Protein AF-A0A2N4XFV4-F1 (afdb_monomer)

Structure (mmCIF, N/CA/C/O backbone):
data_AF-A0A2N4XFV4-F1
#
_entry.id   AF-A0A2N4XFV4-F1
#
loop_
_atom_site.group_PDB
_atom_site.id
_atom_site.type_symbol
_atom_site.label_atom_id
_atom_site.label_alt_id
_atom_site.label_comp_id
_atom_site.label_asym_id
_atom_site.label_entity_id
_atom_site.label_seq_id
_atom_site.pdbx_PDB_ins_code
_atom_site.Cartn_x
_atom_site.Cartn_y
_atom_site.Cartn_z
_atom_site.occupancy
_atom_site.B_iso_or_equiv
_atom_site.auth_seq_id
_atom_site.auth_comp_id
_atom_site.auth_asym_id
_atom_site.auth_atom_id
_atom_site.pdbx_PDB_model_num
ATOM 1 N N . MET A 1 1 ? -20.425 0.530 43.857 1.00 71.88 1 MET A N 1
ATOM 2 C CA . MET A 1 1 ? -21.082 0.998 42.619 1.00 71.88 1 MET A CA 1
ATOM 3 C C . MET A 1 1 ? -20.160 1.951 41.888 1.00 71.88 1 MET A C 1
ATOM 5 O O . MET A 1 1 ? -19.670 2.897 42.495 1.00 71.88 1 MET A O 1
ATOM 9 N N . LEU A 1 2 ? -19.882 1.634 40.625 1.00 83.56 2 LEU A N 1
ATOM 10 C CA . LEU A 1 2 ? -19.127 2.478 39.698 1.00 83.56 2 LEU A CA 1
ATOM 11 C C . LEU A 1 2 ? -19.967 3.694 39.295 1.00 83.56 2 LEU A C 1
ATOM 13 O O . LEU A 1 2 ? -21.194 3.607 39.285 1.00 83.56 2 LEU A O 1
ATOM 17 N N . LYS A 1 3 ? -19.303 4.807 38.979 1.00 88.88 3 LYS A N 1
ATOM 18 C CA . LYS A 1 3 ? -19.957 5.984 38.393 1.00 88.88 3 LYS A CA 1
ATOM 19 C C . LYS A 1 3 ? -20.238 5.755 36.908 1.00 88.88 3 LYS A C 1
ATOM 21 O O . LYS A 1 3 ? -19.538 4.971 36.272 1.00 88.88 3 LYS A O 1
ATOM 26 N N . ASP A 1 4 ? -21.193 6.494 36.356 1.00 86.62 4 ASP A N 1
ATOM 27 C CA . ASP A 1 4 ? -21.585 6.381 34.945 1.00 86.62 4 ASP A CA 1
ATOM 28 C C . ASP A 1 4 ? -20.419 6.666 33.991 1.00 86.62 4 ASP A C 1
ATOM 30 O O . ASP A 1 4 ? -20.192 5.909 33.055 1.00 86.62 4 ASP A O 1
ATOM 34 N N . GLU A 1 5 ? -19.602 7.677 34.293 1.00 88.12 5 GLU A N 1
ATOM 35 C CA . GLU A 1 5 ? -18.364 7.998 33.560 1.00 88.12 5 GLU A CA 1
ATOM 36 C C . GLU A 1 5 ? -17.442 6.774 33.443 1.00 88.12 5 GLU A C 1
ATOM 38 O O . GLU A 1 5 ? -16.979 6.429 32.364 1.00 88.12 5 GLU A O 1
ATOM 43 N N . GLN A 1 6 ? -17.266 6.041 34.545 1.00 90.00 6 GLN A N 1
ATOM 44 C CA . GLN A 1 6 ? -16.414 4.852 34.584 1.00 90.00 6 GLN A CA 1
ATOM 45 C C . GLN A 1 6 ? -17.032 3.679 33.818 1.00 90.00 6 GLN A C 1
ATOM 47 O O . GLN A 1 6 ? -16.309 2.797 33.370 1.00 90.00 6 GLN A O 1
ATOM 52 N N . ILE A 1 7 ? -18.363 3.635 33.693 1.00 89.69 7 ILE A N 1
ATOM 53 C CA . ILE A 1 7 ? -19.061 2.648 32.864 1.00 89.69 7 ILE A CA 1
ATOM 54 C C . ILE A 1 7 ? -18.825 2.956 31.384 1.00 89.69 7 ILE A C 1
ATOM 56 O O . ILE A 1 7 ? -18.537 2.029 30.630 1.00 89.69 7 ILE A O 1
ATOM 60 N N . PHE A 1 8 ? -18.875 4.228 30.981 1.00 91.00 8 PHE A N 1
ATOM 61 C CA . PHE A 1 8 ? -18.535 4.632 29.616 1.00 91.00 8 PHE A CA 1
ATOM 62 C C . PHE A 1 8 ? -17.061 4.389 29.295 1.00 91.00 8 PHE A C 1
ATOM 64 O O . PHE A 1 8 ? -16.788 3.787 28.266 1.00 91.00 8 PHE A O 1
ATOM 71 N N . ASP A 1 9 ? -16.133 4.682 30.209 1.00 91.88 9 ASP A N 1
ATOM 72 C CA . ASP A 1 9 ? -14.712 4.351 30.020 1.00 91.88 9 ASP A CA 1
ATOM 73 C C . ASP A 1 9 ? -14.495 2.841 29.784 1.00 91.88 9 ASP A C 1
ATOM 75 O O . ASP A 1 9 ? -13.619 2.426 29.020 1.00 91.88 9 ASP A O 1
ATOM 79 N N . ILE A 1 10 ? -15.291 1.983 30.440 1.00 91.56 10 ILE A N 1
ATOM 80 C CA . ILE A 1 10 ? -15.251 0.528 30.215 1.00 91.56 10 ILE A CA 1
ATOM 81 C C . ILE A 1 10 ? -15.781 0.182 28.817 1.00 91.56 10 ILE A C 1
ATOM 83 O O . ILE A 1 10 ? -15.214 -0.689 28.158 1.00 91.56 10 ILE A O 1
ATOM 87 N N . LEU A 1 11 ? -16.862 0.829 28.375 1.00 90.56 11 LEU A N 1
ATOM 88 C CA . LEU A 1 11 ? -17.475 0.595 27.063 1.00 90.56 11 LEU A CA 1
A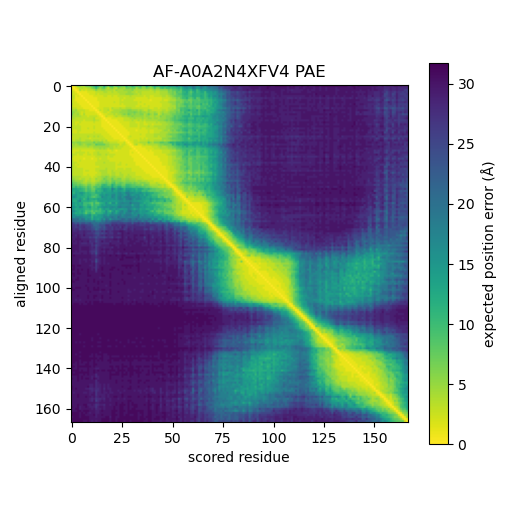TOM 89 C C . LEU A 1 11 ? -16.596 1.107 25.909 1.00 90.56 11 LEU A C 1
ATOM 91 O O . LEU A 1 11 ? -16.474 0.411 24.903 1.00 90.56 11 LEU A O 1
ATOM 95 N N . ASP A 1 12 ? -15.922 2.243 26.097 1.00 90.19 12 ASP A N 1
ATOM 96 C CA . ASP A 1 12 ? -14.978 2.854 25.149 1.00 90.19 12 ASP A CA 1
ATOM 97 C C . ASP A 1 12 ? -13.608 2.147 25.129 1.00 90.19 12 ASP A C 1
ATOM 99 O O . ASP A 1 12 ? -12.787 2.373 24.238 1.00 90.19 12 ASP A O 1
ATOM 103 N N . GLY A 1 13 ? -13.344 1.273 26.107 1.00 90.00 13 GLY A N 1
ATOM 104 C CA . GLY A 1 13 ? -12.089 0.526 26.229 1.00 90.00 13 GLY A CA 1
ATOM 105 C C . GLY A 1 13 ? -10.915 1.344 26.778 1.00 90.00 13 GLY A C 1
ATOM 106 O O . GLY A 1 13 ? -9.766 0.921 26.657 1.00 90.00 13 GLY A O 1
ATOM 107 N N . THR A 1 14 ? -11.183 2.499 27.386 1.00 91.06 14 THR A N 1
ATOM 108 C CA . THR A 1 14 ? -10.190 3.408 27.984 1.00 91.06 14 THR A CA 1
ATOM 109 C C . THR A 1 14 ? -10.047 3.231 29.500 1.00 91.06 14 THR A C 1
ATOM 111 O O . THR A 1 14 ? -9.177 3.850 30.115 1.00 91.06 14 THR A O 1
ATOM 114 N N . ALA A 1 15 ? -10.867 2.375 30.118 1.00 90.75 15 ALA A N 1
ATOM 115 C CA . ALA A 1 15 ? -10.845 2.139 31.557 1.00 90.75 15 ALA A CA 1
ATOM 116 C C . ALA A 1 15 ? -9.521 1.543 32.067 1.00 90.75 15 ALA A C 1
ATOM 118 O O . ALA A 1 15 ? -8.979 0.575 31.533 1.00 90.75 15 ALA A O 1
ATOM 119 N N . THR A 1 16 ? -9.056 2.068 33.202 1.00 91.69 16 THR A N 1
ATOM 120 C CA . THR A 1 16 ? -7.901 1.546 33.942 1.00 91.69 16 THR A CA 1
ATOM 121 C C . THR A 1 16 ? -8.158 0.129 34.469 1.00 91.69 16 THR A C 1
ATOM 123 O O . THR A 1 16 ? -9.274 -0.211 34.865 1.00 91.69 16 THR A O 1
ATOM 126 N N . GLU A 1 17 ? -7.106 -0.686 34.601 1.00 90.69 17 GLU A N 1
ATOM 127 C CA . GLU A 1 17 ? -7.196 -2.067 35.110 1.00 90.69 17 GLU A CA 1
ATOM 128 C C . GLU A 1 17 ? -7.923 -2.191 36.462 1.00 90.69 17 GLU A C 1
ATOM 130 O O . GLU A 1 17 ? -8.704 -3.120 36.668 1.00 90.69 17 GLU A O 1
ATOM 135 N N . ALA A 1 18 ? -7.732 -1.230 37.373 1.00 90.06 18 ALA A N 1
ATOM 136 C CA . ALA A 1 18 ? -8.424 -1.202 38.663 1.00 90.06 18 ALA A CA 1
ATOM 137 C C . ALA A 1 18 ? -9.957 -1.096 38.515 1.00 90.06 18 ALA A C 1
ATOM 139 O O . ALA A 1 18 ? -10.707 -1.719 39.267 1.00 90.06 18 ALA A O 1
ATOM 140 N N . ILE A 1 19 ? -10.426 -0.338 37.520 1.00 90.19 19 ILE A N 1
ATOM 141 C CA . ILE A 1 19 ? -11.851 -0.151 37.220 1.00 90.19 19 ILE A CA 1
ATOM 142 C C . ILE A 1 19 ? -12.425 -1.430 36.601 1.00 90.19 19 ILE A C 1
ATOM 144 O O . ILE A 1 19 ? -13.505 -1.871 36.995 1.00 90.19 19 ILE A O 1
ATOM 148 N N . LEU A 1 20 ? -11.675 -2.084 35.711 1.00 91.56 20 LEU A N 1
ATOM 149 C CA . LEU A 1 20 ? -12.071 -3.360 35.105 1.00 91.56 20 LEU A CA 1
ATOM 150 C C . LEU A 1 20 ? -12.217 -4.481 36.144 1.00 91.56 20 LEU A C 1
ATOM 152 O O . LEU A 1 20 ? -13.161 -5.271 36.079 1.00 91.56 20 LEU A O 1
ATOM 156 N N . GLN A 1 21 ? -11.331 -4.534 37.142 1.00 91.25 21 GLN A N 1
ATOM 157 C CA . GLN A 1 21 ? -11.438 -5.501 38.240 1.00 91.25 21 GLN A CA 1
ATOM 158 C C . GLN A 1 21 ? -12.676 -5.251 39.112 1.00 91.25 21 GLN A C 1
ATOM 160 O O . GLN A 1 21 ? -13.387 -6.197 39.466 1.00 91.25 21 GLN A O 1
ATOM 165 N N . LEU A 1 22 ? -12.971 -3.985 39.426 1.00 89.81 22 LEU A N 1
ATOM 166 C CA . LEU A 1 22 ? -14.184 -3.611 40.158 1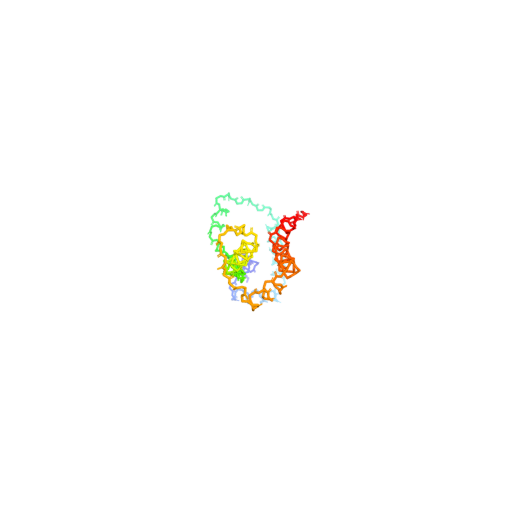.00 89.81 22 LEU A CA 1
ATOM 167 C C . LEU A 1 22 ? -15.449 -3.945 39.363 1.00 89.81 22 LEU A C 1
ATOM 169 O O . LEU A 1 22 ? -16.386 -4.508 39.928 1.00 89.81 22 LEU A O 1
ATOM 173 N N . HIS A 1 23 ? -15.455 -3.682 38.056 1.00 92.38 23 HIS A N 1
ATOM 174 C CA . HIS A 1 23 ? -16.546 -4.061 37.162 1.00 92.38 23 HIS A CA 1
ATOM 175 C C . HIS A 1 23 ? -16.774 -5.576 37.164 1.00 92.38 23 HIS A C 1
ATOM 177 O O . HIS A 1 23 ? -17.897 -6.030 37.373 1.00 92.38 23 HIS A O 1
ATOM 183 N N . ALA A 1 24 ? -15.713 -6.376 37.027 1.00 91.81 24 ALA A N 1
ATOM 184 C CA . ALA A 1 24 ? -15.813 -7.833 37.059 1.00 91.81 24 ALA A CA 1
ATOM 185 C C . ALA A 1 24 ? -16.351 -8.367 38.401 1.00 91.81 24 ALA A C 1
ATOM 187 O O . ALA A 1 24 ? -17.068 -9.371 38.427 1.00 91.81 24 ALA A O 1
ATOM 188 N N . CYS A 1 25 ? -16.021 -7.703 39.512 1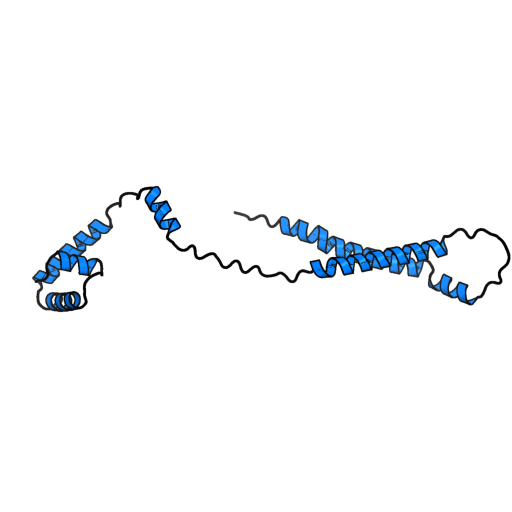.00 91.00 25 CYS A N 1
ATOM 189 C CA . CYS A 1 25 ? -16.549 -8.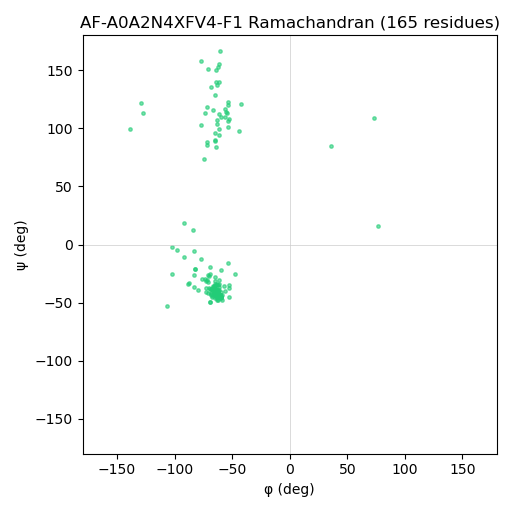032 40.834 1.00 91.00 25 CYS A CA 1
ATOM 190 C C . CYS A 1 25 ? -18.045 -7.686 40.948 1.00 91.00 25 CYS A C 1
ATOM 192 O O . CYS A 1 25 ? -18.850 -8.538 41.329 1.00 91.00 25 CYS A O 1
ATOM 194 N N . GLU A 1 26 ? -18.439 -6.472 40.557 1.00 89.81 26 GLU A N 1
ATOM 195 C CA . GLU A 1 26 ? -19.830 -6.002 40.629 1.00 89.81 26 GLU A CA 1
ATOM 196 C C . GLU A 1 26 ? -20.754 -6.778 39.671 1.00 89.81 26 GLU A C 1
ATOM 198 O O . GLU A 1 26 ? -21.866 -7.132 40.060 1.00 89.81 26 GLU A O 1
ATOM 203 N N . MET A 1 27 ? -20.276 -7.161 38.479 1.00 90.00 27 MET A N 1
ATOM 204 C CA . MET A 1 27 ? -21.013 -8.008 37.523 1.00 90.00 27 MET A CA 1
ATOM 205 C C . MET A 1 27 ? -21.356 -9.396 38.074 1.00 90.00 27 MET A C 1
ATOM 207 O O . MET A 1 27 ? -22.359 -9.987 37.676 1.00 90.00 27 MET A O 1
ATOM 211 N N . LYS A 1 28 ? -20.520 -9.934 38.971 1.00 91.31 28 LYS A N 1
ATOM 212 C CA . LYS A 1 28 ? -20.755 -11.231 39.623 1.00 91.31 28 LYS A CA 1
ATOM 213 C C . LYS A 1 28 ? -21.603 -11.102 40.883 1.00 91.31 28 LYS A C 1
ATOM 215 O O . LYS A 1 28 ? -22.331 -12.031 41.217 1.00 91.31 28 LYS A O 1
ATOM 220 N N . ARG A 1 29 ? -21.472 -9.985 41.605 1.00 90.75 29 ARG A N 1
ATOM 221 C CA . ARG A 1 29 ? -22.070 -9.800 42.932 1.00 90.75 29 ARG A CA 1
ATOM 222 C C . ARG A 1 29 ? -23.485 -9.231 42.889 1.00 90.75 29 ARG A C 1
ATOM 224 O O . ARG A 1 29 ? -24.278 -9.548 43.768 1.00 90.75 29 ARG A O 1
ATOM 231 N N . SER A 1 30 ? -23.786 -8.364 41.924 1.00 91.88 30 SER A N 1
ATOM 232 C CA . SER A 1 30 ? -25.016 -7.570 41.911 1.00 91.88 30 SER A CA 1
ATOM 233 C C . SER A 1 30 ? -25.771 -7.723 40.596 1.00 91.88 30 SER A C 1
ATOM 235 O O . SER A 1 30 ? -25.338 -7.258 39.541 1.00 91.88 30 SER A O 1
ATOM 237 N N . GLU A 1 31 ? -26.951 -8.335 40.668 1.00 91.19 31 GLU A N 1
ATOM 238 C CA . GLU A 1 31 ? -27.845 -8.453 39.516 1.00 91.19 31 GLU A CA 1
ATOM 239 C C . GLU A 1 31 ? -28.380 -7.088 39.056 1.00 91.19 31 GLU A C 1
ATOM 241 O O . GLU A 1 31 ? -28.456 -6.833 37.855 1.00 91.19 31 GLU A O 1
ATOM 246 N N . ASN A 1 32 ? -28.637 -6.175 39.997 1.00 90.88 32 ASN A N 1
ATOM 247 C CA . ASN A 1 32 ? -29.072 -4.809 39.695 1.00 90.88 32 ASN A CA 1
ATOM 248 C C . ASN A 1 32 ? -28.011 -4.038 38.901 1.00 90.88 32 ASN A C 1
ATOM 250 O O . ASN A 1 32 ? -28.336 -3.346 37.941 1.00 90.88 32 ASN A O 1
ATOM 254 N N . TYR A 1 33 ? -26.735 -4.185 39.271 1.00 91.94 33 TYR A N 1
ATOM 255 C CA . TYR A 1 33 ? -25.640 -3.561 38.527 1.00 91.94 33 TYR A CA 1
ATOM 256 C C . TYR A 1 33 ? -25.526 -4.140 37.115 1.00 91.94 33 TYR A C 1
ATOM 258 O O . TYR A 1 33 ? -25.349 -3.395 36.157 1.00 91.94 33 TYR A O 1
ATOM 266 N N . ARG A 1 34 ? -25.678 -5.461 36.968 1.00 91.62 34 ARG A N 1
ATOM 267 C CA . ARG A 1 34 ? -25.656 -6.123 35.660 1.00 91.62 34 ARG A CA 1
ATOM 268 C C . ARG A 1 34 ? -26.771 -5.617 34.742 1.00 91.62 34 ARG A C 1
ATOM 270 O O . ARG A 1 34 ? -26.507 -5.374 33.569 1.00 91.62 34 ARG A O 1
ATOM 277 N N . ALA A 1 35 ? -27.988 -5.456 35.262 1.00 92.69 35 ALA A N 1
ATOM 278 C CA . ALA A 1 35 ? -29.106 -4.901 34.500 1.00 92.69 35 ALA A CA 1
ATOM 279 C C . ALA A 1 35 ? -28.827 -3.452 34.066 1.00 92.69 35 ALA A C 1
ATOM 281 O O . ALA A 1 35 ? -28.937 -3.140 32.883 1.00 92.69 35 ALA A O 1
ATOM 282 N N . TYR A 1 36 ? -28.359 -2.613 34.994 1.00 91.88 36 TYR A N 1
ATOM 283 C CA . TYR A 1 36 ? -27.992 -1.223 34.717 1.00 91.88 36 TYR A CA 1
ATOM 284 C C . TYR A 1 36 ? -26.877 -1.103 33.667 1.00 91.88 36 TYR A C 1
ATOM 286 O O . TYR A 1 36 ? -26.968 -0.321 32.726 1.00 91.88 36 TYR A O 1
ATOM 294 N N . PHE A 1 37 ? -25.837 -1.933 33.768 1.00 93.44 37 PHE A N 1
ATOM 295 C CA . PHE A 1 37 ? -24.755 -1.961 32.787 1.00 93.44 37 PHE A CA 1
ATOM 296 C C . PHE A 1 37 ? -25.245 -2.369 31.391 1.00 93.44 37 PHE A C 1
ATOM 298 O O . PHE A 1 37 ? -24.792 -1.811 30.395 1.00 93.44 37 PHE A O 1
ATOM 305 N N . MET A 1 38 ? -26.173 -3.328 31.297 1.00 92.88 38 MET A N 1
ATOM 306 C CA . MET A 1 38 ? -26.757 -3.727 30.012 1.00 92.88 38 MET A CA 1
ATOM 307 C C . MET A 1 38 ? -27.588 -2.607 29.381 1.00 92.88 38 MET A C 1
ATOM 309 O O . MET A 1 38 ? -27.519 -2.425 28.167 1.00 92.88 38 MET A O 1
ATOM 313 N N . GLU A 1 39 ? -28.323 -1.839 30.185 1.00 93.88 39 GLU A N 1
ATOM 314 C CA . GLU A 1 39 ? -29.054 -0.654 29.725 1.00 93.88 39 GLU A CA 1
ATOM 315 C C . GLU A 1 39 ? -28.096 0.424 29.198 1.00 93.88 39 GLU A C 1
ATOM 317 O O . GLU A 1 39 ? -28.250 0.897 28.073 1.00 93.88 39 GLU A O 1
ATOM 322 N N . MET A 1 40 ? -27.038 0.736 29.952 1.00 92.12 40 MET A N 1
ATOM 323 C CA . MET A 1 40 ? -26.005 1.688 29.521 1.00 92.12 40 MET A CA 1
ATOM 324 C C . MET A 1 40 ? -25.283 1.232 28.252 1.00 92.12 40 MET A C 1
ATOM 326 O O . MET A 1 40 ? -25.027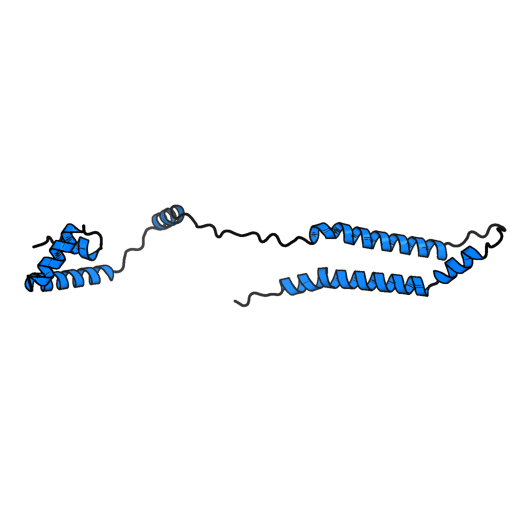 2.032 27.354 1.00 92.12 40 MET A O 1
ATOM 330 N N . LYS A 1 41 ? -25.006 -0.068 28.130 1.00 93.12 41 LYS A N 1
ATOM 331 C CA . LYS A 1 41 ? -24.426 -0.649 26.918 1.00 93.12 41 LYS A CA 1
ATOM 332 C C . LYS A 1 41 ? -25.355 -0.498 25.711 1.00 93.12 41 LYS A C 1
ATOM 334 O O . LYS A 1 41 ? -24.869 -0.216 24.619 1.00 93.12 41 LYS A O 1
ATOM 339 N N . ALA A 1 42 ? -26.660 -0.701 25.888 1.00 91.88 42 ALA A N 1
ATOM 340 C CA . ALA A 1 42 ? -27.633 -0.519 24.814 1.00 91.88 42 ALA A CA 1
ATOM 341 C C . ALA A 1 42 ? -27.662 0.943 24.341 1.00 91.88 42 ALA A C 1
ATOM 343 O O . ALA A 1 42 ? -27.540 1.194 23.146 1.00 91.88 42 ALA A O 1
ATOM 344 N N . LEU A 1 43 ? -27.693 1.896 25.278 1.00 90.38 43 LEU A N 1
ATOM 345 C CA . LEU A 1 43 ? -27.646 3.329 24.974 1.00 90.38 43 LEU A CA 1
ATOM 346 C C . LEU A 1 43 ? -26.356 3.705 24.228 1.00 90.38 43 LEU A C 1
ATOM 348 O O . LEU A 1 43 ? -26.399 4.395 23.213 1.00 90.38 43 LEU A O 1
ATOM 352 N N . HIS A 1 44 ? -25.206 3.206 24.682 1.00 91.69 44 HIS A N 1
ATOM 353 C CA . HIS A 1 44 ? -23.926 3.427 24.011 1.00 91.69 44 HIS A CA 1
ATOM 354 C C . HIS A 1 44 ? -23.921 2.914 22.561 1.00 91.69 44 HIS A C 1
ATOM 356 O O . HIS A 1 44 ? -23.471 3.619 21.659 1.00 91.69 44 HIS A O 1
ATOM 362 N N . LEU A 1 45 ? -24.469 1.721 22.311 1.00 89.62 45 LEU A N 1
ATOM 363 C CA . LEU A 1 45 ? -24.591 1.178 20.955 1.00 89.62 45 LEU A CA 1
ATOM 364 C C . LEU A 1 45 ? -25.523 2.017 20.071 1.00 89.62 45 LEU A C 1
ATOM 366 O O . LEU A 1 45 ? -25.217 2.229 18.898 1.00 89.62 45 LEU A O 1
ATOM 370 N N . ASP A 1 46 ? -26.624 2.526 20.621 1.00 88.56 46 ASP A N 1
ATOM 371 C CA . ASP A 1 46 ? -27.529 3.416 19.890 1.00 88.56 46 ASP A CA 1
ATOM 372 C C . ASP A 1 46 ? -26.844 4.739 19.518 1.00 88.56 46 ASP A C 1
ATOM 374 O O . ASP A 1 46 ? -27.009 5.223 18.397 1.00 88.56 46 ASP A O 1
ATOM 378 N N . MET A 1 47 ? -26.003 5.285 20.404 1.00 86.44 47 MET A N 1
ATOM 379 C CA . MET A 1 47 ? -25.194 6.472 20.104 1.00 86.44 47 MET A CA 1
ATOM 380 C C . MET A 1 47 ? -24.154 6.214 19.008 1.00 86.44 47 MET A C 1
ATOM 382 O O . MET A 1 47 ? -23.951 7.076 18.156 1.00 86.44 47 MET A O 1
ATOM 386 N N . LEU A 1 48 ? -23.530 5.031 18.976 1.00 85.00 48 LEU A N 1
ATOM 387 C CA . LEU A 1 48 ? -22.589 4.657 17.910 1.00 85.00 48 LEU A CA 1
ATOM 388 C C . LEU A 1 48 ? -23.260 4.547 16.533 1.00 85.00 48 LEU A C 1
ATOM 390 O O . LEU A 1 48 ? -22.608 4.766 15.513 1.00 85.00 48 LEU A O 1
ATOM 394 N N . ASN A 1 49 ? -24.553 4.220 16.497 1.00 83.31 49 ASN A N 1
ATOM 395 C CA . ASN A 1 49 ? -25.334 4.132 15.262 1.00 83.31 49 ASN A CA 1
ATOM 396 C C . ASN A 1 49 ? -25.873 5.490 14.786 1.00 83.31 49 ASN A C 1
ATOM 398 O O . ASN A 1 49 ? -26.474 5.571 13.709 1.00 83.31 49 ASN A O 1
ATOM 402 N N . MET A 1 50 ? -25.684 6.559 15.562 1.00 84.62 50 MET A N 1
ATOM 403 C CA . MET A 1 50 ? -26.122 7.893 15.176 1.00 84.62 50 MET A CA 1
ATOM 404 C C . MET A 1 50 ? -25.276 8.400 13.994 1.00 84.62 50 MET A C 1
ATOM 406 O O . MET A 1 50 ? -24.053 8.243 13.999 1.00 84.62 50 MET A O 1
ATOM 410 N N . PRO A 1 51 ? -25.888 9.004 12.955 1.00 80.00 51 PRO A N 1
ATOM 411 C CA . PRO A 1 51 ? -25.135 9.532 11.827 1.00 80.00 51 PRO A CA 1
ATOM 412 C C . PRO A 1 51 ? -24.184 10.629 12.309 1.00 80.00 51 PRO A C 1
ATOM 414 O O . PRO A 1 51 ? -24.616 11.701 12.729 1.00 80.00 51 PRO A O 1
ATOM 417 N N . LEU A 1 52 ? -22.885 10.345 12.237 1.00 80.75 52 LEU A N 1
ATOM 418 C CA . LEU A 1 52 ? -21.843 11.309 12.561 1.00 80.75 52 LEU A CA 1
ATOM 419 C C . LEU A 1 52 ? -21.886 12.478 11.573 1.00 80.75 52 LEU A C 1
ATOM 421 O O . LEU A 1 52 ? -22.066 12.296 10.363 1.00 80.75 52 LEU A O 1
ATOM 425 N N . GLU A 1 53 ? -21.687 13.688 12.091 1.00 80.56 53 GLU A N 1
ATOM 426 C CA . GLU A 1 53 ? -21.519 14.866 11.252 1.00 80.56 53 GLU A CA 1
ATOM 427 C C . GLU A 1 53 ? -20.277 14.710 10.372 1.00 80.56 53 GLU A C 1
ATOM 429 O O . GLU A 1 53 ? -19.234 14.202 10.794 1.00 80.56 53 GLU A O 1
ATOM 434 N N . LYS A 1 54 ? -20.387 15.139 9.110 1.00 78.56 54 LYS A N 1
ATOM 435 C CA . LYS A 1 54 ? -19.250 15.090 8.193 1.00 78.56 54 LYS A CA 1
ATOM 436 C C . LYS A 1 54 ? -18.166 16.044 8.706 1.00 78.56 54 LYS A C 1
ATOM 438 O O . LYS A 1 54 ? -18.472 17.220 8.917 1.00 78.56 54 LYS A O 1
ATOM 443 N N . PRO A 1 55 ? -16.910 15.587 8.855 1.00 82.00 55 PRO A N 1
ATOM 444 C CA . PRO A 1 55 ? -15.823 16.478 9.226 1.00 82.00 55 PRO A CA 1
ATOM 445 C C . PRO A 1 55 ? -15.631 17.555 8.153 1.00 82.00 55 PRO A C 1
ATOM 447 O O . PRO A 1 55 ? -15.964 17.361 6.979 1.00 82.00 55 PRO A O 1
ATOM 450 N N . SER A 1 56 ? -15.060 18.696 8.543 1.00 85.25 56 SER A N 1
ATOM 451 C CA . SER A 1 56 ? -14.724 19.744 7.584 1.00 85.25 56 SER A CA 1
ATOM 452 C C . SER A 1 56 ? -13.687 19.247 6.566 1.00 85.25 56 SER A C 1
ATOM 454 O O . SER A 1 56 ? -12.847 18.384 6.850 1.00 85.25 56 SER A O 1
ATOM 456 N N . ALA A 1 57 ? -13.709 19.834 5.367 1.00 79.06 57 ALA A N 1
ATOM 457 C CA . ALA A 1 57 ? -12.705 19.547 4.343 1.00 79.06 57 ALA A CA 1
ATOM 458 C C . ALA A 1 57 ? -11.276 19.813 4.861 1.00 79.06 57 ALA A C 1
ATOM 460 O O . ALA A 1 57 ? -10.383 18.994 4.660 1.00 79.06 57 ALA A O 1
ATOM 461 N N . SER A 1 58 ? -11.093 20.892 5.632 1.00 83.44 58 SER A N 1
ATOM 462 C CA . SER A 1 58 ? -9.806 21.266 6.231 1.00 83.44 58 SER A CA 1
ATOM 463 C C . SER A 1 58 ? -9.287 20.259 7.262 1.00 83.44 58 SER A C 1
ATOM 465 O O . SER A 1 58 ? -8.079 20.037 7.353 1.00 83.44 58 SER A O 1
ATOM 467 N N . PHE A 1 59 ? -10.177 19.612 8.021 1.00 84.75 59 PHE A N 1
ATOM 468 C CA . PHE A 1 59 ? -9.798 18.547 8.950 1.00 84.75 59 PHE A CA 1
ATOM 469 C C . PHE A 1 59 ? -9.289 17.321 8.191 1.00 84.75 59 PHE A C 1
ATOM 471 O O . PHE A 1 59 ? -8.243 16.772 8.526 1.00 84.75 59 PHE A O 1
ATOM 478 N N . THR A 1 60 ? -9.992 16.936 7.123 1.00 83.62 60 THR A N 1
ATOM 479 C CA . THR A 1 60 ? -9.618 15.779 6.298 1.00 83.62 60 THR A CA 1
ATOM 480 C C . THR A 1 60 ? -8.245 15.979 5.654 1.00 83.62 60 THR A C 1
ATOM 482 O O . THR A 1 60 ? -7.408 15.080 5.708 1.00 83.62 60 THR A O 1
ATOM 485 N N . GLU A 1 61 ? -7.974 17.170 5.114 1.00 82.75 61 GLU A N 1
ATOM 486 C CA . GLU A 1 61 ? -6.657 17.522 4.567 1.00 82.75 61 GLU A CA 1
ATOM 487 C C . GLU A 1 61 ? -5.557 17.476 5.632 1.00 82.75 61 GLU A C 1
ATOM 489 O O . GLU A 1 61 ? -4.491 16.910 5.395 1.00 82.75 61 GLU A O 1
ATOM 494 N N . SER A 1 62 ? -5.829 18.010 6.825 1.00 85.81 62 SER A N 1
ATOM 495 C CA . SER A 1 62 ? -4.857 18.032 7.925 1.00 85.81 62 SER A CA 1
ATOM 496 C C . SER A 1 62 ? -4.509 16.624 8.415 1.00 85.81 62 SER A C 1
ATOM 498 O O . SER A 1 62 ? -3.341 16.322 8.655 1.00 85.81 62 SER A O 1
ATOM 500 N N . VAL A 1 63 ? -5.505 15.738 8.516 1.00 85.19 63 VAL A N 1
ATOM 501 C CA . VAL A 1 63 ? -5.294 14.334 8.897 1.00 85.19 63 VAL A CA 1
ATOM 502 C C . VAL 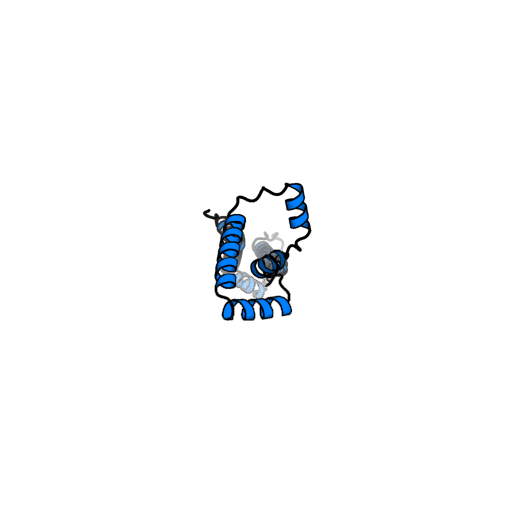A 1 63 ? -4.526 13.587 7.807 1.00 85.19 63 VAL A C 1
ATOM 504 O O . VAL A 1 63 ? -3.561 12.895 8.115 1.00 85.19 63 VAL A O 1
ATOM 507 N N . MET A 1 64 ? -4.889 13.761 6.533 1.00 80.69 64 MET A N 1
ATOM 508 C CA . MET A 1 64 ? -4.182 13.125 5.413 1.00 80.69 64 MET A CA 1
ATOM 509 C C . MET A 1 64 ? -2.725 13.589 5.296 1.00 80.69 64 MET A C 1
ATOM 511 O O . MET A 1 64 ? -1.864 12.791 4.936 1.00 80.69 64 MET A O 1
ATOM 515 N N . ALA A 1 65 ? -2.432 14.848 5.631 1.00 81.25 65 ALA A N 1
ATOM 516 C CA . ALA A 1 65 ? -1.068 15.370 5.664 1.00 81.25 65 ALA A CA 1
ATOM 517 C C . ALA A 1 65 ? -0.243 14.834 6.851 1.00 81.25 65 ALA A C 1
ATOM 519 O O . ALA A 1 65 ? 0.972 14.686 6.733 1.00 81.25 65 ALA A O 1
ATOM 520 N N . ALA A 1 66 ? -0.888 14.548 7.987 1.00 81.31 66 ALA A N 1
ATOM 521 C CA . ALA A 1 66 ? -0.236 14.034 9.192 1.00 81.31 66 ALA A CA 1
ATOM 522 C C . ALA A 1 66 ? 0.007 12.516 9.159 1.00 81.31 66 ALA A C 1
ATOM 524 O O . ALA A 1 66 ? 0.871 12.019 9.884 1.00 81.31 66 ALA A O 1
ATOM 525 N N . VAL A 1 67 ? -0.731 11.768 8.333 1.00 78.94 67 VAL A N 1
ATOM 526 C CA . VAL A 1 67 ? -0.476 10.339 8.134 1.00 78.94 67 VAL A CA 1
ATOM 527 C C . VAL A 1 67 ? 0.818 10.195 7.330 1.00 78.94 67 VAL A C 1
ATOM 529 O O . VAL A 1 67 ? 0.874 10.657 6.188 1.00 78.94 67 VAL A O 1
ATOM 532 N N . PRO A 1 68 ? 1.869 9.548 7.872 1.00 72.75 68 PRO A N 1
ATOM 533 C CA . PRO A 1 68 ? 3.063 9.270 7.098 1.00 72.75 68 PRO A CA 1
ATOM 534 C C . PRO A 1 68 ? 2.654 8.337 5.965 1.00 72.75 68 PRO A C 1
ATOM 536 O O . PRO A 1 68 ? 2.412 7.148 6.179 1.00 72.75 68 PRO A O 1
ATOM 539 N N . VAL A 1 69 ? 2.538 8.898 4.759 1.00 66.75 69 VAL A N 1
ATOM 540 C CA . VAL A 1 69 ? 2.337 8.138 3.531 1.00 66.75 69 VAL A CA 1
ATOM 541 C C . VAL A 1 69 ? 3.454 7.115 3.512 1.00 66.75 69 VAL A C 1
ATOM 543 O O . VAL A 1 69 ? 4.624 7.458 3.326 1.00 66.75 69 VAL A O 1
ATOM 546 N N . SER A 1 70 ? 3.101 5.860 3.776 1.00 61.56 70 SER A N 1
ATOM 547 C CA . SER A 1 70 ? 3.992 4.728 3.602 1.00 61.56 70 SER A CA 1
ATOM 548 C C . SER A 1 70 ? 4.226 4.693 2.105 1.00 61.56 70 SER A C 1
ATOM 550 O O . SER A 1 70 ? 3.416 4.160 1.350 1.00 61.56 70 SER A O 1
ATOM 552 N N . GLN A 1 71 ? 5.253 5.414 1.654 1.00 59.03 71 GLN A N 1
ATOM 553 C CA . GLN A 1 71 ? 5.588 5.479 0.247 1.00 59.03 71 GLN A CA 1
ATOM 554 C C . GLN A 1 71 ? 5.729 4.024 -0.187 1.00 59.03 71 GLN A C 1
ATOM 556 O O . GLN A 1 71 ? 6.504 3.295 0.447 1.00 59.03 71 GLN A O 1
ATOM 561 N N . PRO A 1 72 ? 4.963 3.554 -1.190 1.00 57.53 72 PRO A N 1
ATOM 562 C CA . PRO A 1 72 ? 5.221 2.237 -1.728 1.00 57.53 72 PRO A CA 1
ATOM 563 C C . PRO A 1 72 ? 6.692 2.261 -2.108 1.00 57.53 72 PRO A C 1
ATOM 565 O O . PRO A 1 72 ? 7.119 3.138 -2.859 1.00 57.53 72 PRO A O 1
ATOM 568 N N . VAL A 1 73 ? 7.486 1.373 -1.506 1.00 55.50 73 VAL A N 1
ATOM 569 C CA . VAL A 1 73 ? 8.889 1.218 -1.868 1.00 55.50 73 VAL A CA 1
ATOM 570 C C . VAL A 1 73 ? 8.850 0.797 -3.324 1.00 55.50 73 VAL A C 1
ATOM 572 O O . VAL A 1 73 ? 8.621 -0.369 -3.644 1.00 55.50 73 VAL A O 1
ATOM 575 N N . VAL A 1 74 ? 8.971 1.773 -4.223 1.00 55.44 74 VAL A N 1
ATOM 576 C CA . VAL A 1 74 ? 9.032 1.532 -5.652 1.00 55.44 74 VAL A CA 1
ATOM 577 C C . VAL A 1 74 ? 10.405 0.929 -5.843 1.00 55.44 74 VAL A C 1
ATOM 579 O O . VAL A 1 74 ? 11.399 1.624 -6.041 1.00 55.44 74 VAL A O 1
ATOM 582 N N . VAL A 1 75 ? 10.488 -0.388 -5.665 1.00 51.78 75 VAL A N 1
ATOM 583 C CA . VAL A 1 75 ? 11.690 -1.137 -5.969 1.00 51.78 75 VAL A CA 1
ATOM 584 C C . VAL A 1 75 ? 11.822 -0.995 -7.472 1.00 51.78 75 VAL A C 1
ATOM 586 O O . VAL A 1 75 ? 11.144 -1.675 -8.243 1.00 51.78 75 VAL A O 1
ATOM 589 N N . VAL A 1 76 ? 12.626 -0.026 -7.905 1.00 57.16 76 VAL A N 1
ATOM 590 C CA . VAL A 1 76 ? 12.993 0.121 -9.304 1.00 57.16 76 VAL A CA 1
ATOM 591 C C . VAL A 1 76 ? 13.802 -1.127 -9.609 1.00 57.16 76 VAL A C 1
ATOM 593 O O . VAL A 1 76 ? 15.010 -1.179 -9.381 1.00 57.16 76 VAL A O 1
ATOM 596 N N . VAL A 1 77 ? 13.115 -2.184 -10.047 1.00 53.09 77 VAL A N 1
ATOM 597 C CA . VAL A 1 77 ? 13.742 -3.415 -10.502 1.00 53.09 77 VAL A CA 1
ATOM 598 C C . VAL A 1 77 ? 14.586 -2.988 -11.685 1.00 53.09 77 VAL A C 1
ATOM 600 O O . VAL A 1 77 ? 14.075 -2.745 -12.780 1.00 53.09 77 VAL A O 1
ATOM 603 N N . ARG A 1 78 ? 15.883 -2.807 -11.431 1.00 51.72 78 ARG A N 1
ATOM 604 C CA . ARG A 1 78 ? 16.882 -2.379 -12.402 1.00 51.72 78 ARG A CA 1
ATOM 605 C C . ARG A 1 78 ? 16.965 -3.489 -13.442 1.00 51.72 78 ARG A C 1
ATOM 607 O O . ARG A 1 78 ? 17.769 -4.410 -13.324 1.00 51.72 78 ARG A O 1
ATOM 614 N N . ARG A 1 79 ? 16.061 -3.458 -14.428 1.00 57.88 79 ARG A N 1
ATOM 615 C CA . ARG A 1 79 ? 16.032 -4.408 -15.539 1.00 57.88 79 ARG A CA 1
ATOM 616 C C . ARG A 1 79 ? 17.414 -4.349 -16.161 1.00 57.88 79 ARG A C 1
ATOM 618 O O . ARG A 1 79 ? 17.805 -3.303 -16.669 1.00 57.88 79 ARG A O 1
ATOM 625 N N . LYS A 1 80 ? 18.153 -5.457 -16.048 1.00 53.97 80 LYS A N 1
ATOM 626 C CA . LYS A 1 80 ? 19.506 -5.666 -16.575 1.00 53.97 80 LYS A CA 1
ATOM 627 C C . LYS A 1 80 ? 19.561 -5.108 -17.998 1.00 53.97 80 LYS A C 1
ATOM 629 O O . LYS A 1 80 ? 19.046 -5.726 -18.931 1.00 53.97 80 LYS A O 1
ATOM 634 N N . SER A 1 81 ? 20.066 -3.882 -18.137 1.00 56.34 81 SER A N 1
ATOM 635 C CA . SER A 1 81 ? 19.803 -3.078 -19.322 1.00 56.34 81 SER A CA 1
ATOM 636 C C . SER A 1 81 ? 20.680 -3.583 -20.461 1.00 56.34 81 SER A C 1
ATOM 638 O O . SER A 1 81 ? 21.872 -3.309 -20.570 1.00 56.34 81 SER A O 1
ATOM 640 N N . TRP A 1 82 ? 20.056 -4.332 -21.368 1.00 55.28 82 TRP A N 1
ATOM 641 C CA . TRP A 1 82 ? 20.626 -4.654 -22.679 1.00 55.28 82 TRP A CA 1
ATOM 642 C C . TRP A 1 82 ? 21.053 -3.396 -23.459 1.00 55.28 82 TRP A C 1
ATOM 644 O O . TRP A 1 82 ? 21.842 -3.501 -24.394 1.00 55.28 82 TRP A O 1
ATOM 654 N N . ALA A 1 83 ? 20.587 -2.213 -23.041 1.00 59.12 83 ALA A N 1
ATOM 655 C CA . ALA A 1 83 ? 21.019 -0.908 -23.524 1.00 59.12 83 ALA A CA 1
ATOM 656 C C . ALA A 1 83 ? 22.545 -0.711 -23.469 1.00 59.12 83 ALA A C 1
ATOM 658 O O . ALA A 1 83 ? 23.097 -0.124 -24.390 1.00 59.12 83 ALA A O 1
ATOM 659 N N . ALA A 1 84 ? 23.247 -1.263 -22.471 1.00 62.84 84 ALA A N 1
ATOM 660 C CA . ALA A 1 84 ? 24.706 -1.137 -22.390 1.00 62.84 84 ALA A CA 1
ATOM 661 C C . ALA A 1 84 ? 25.452 -1.942 -23.475 1.00 62.84 84 ALA A C 1
ATOM 663 O O . ALA A 1 84 ? 26.544 -1.566 -23.886 1.00 62.84 84 ALA A O 1
ATOM 664 N N . ARG A 1 85 ? 24.857 -3.037 -23.974 1.00 62.78 85 ARG A N 1
ATOM 665 C CA . ARG A 1 85 ? 25.429 -3.876 -25.052 1.00 62.78 85 ARG A CA 1
ATOM 666 C C . ARG A 1 85 ? 24.979 -3.446 -26.449 1.00 62.78 85 ARG A C 1
ATOM 668 O O . ARG A 1 85 ? 25.512 -3.906 -27.452 1.00 62.78 85 ARG A O 1
ATOM 675 N N . LEU A 1 86 ? 23.998 -2.556 -26.518 1.00 66.44 86 LEU A N 1
ATOM 676 C CA . LEU A 1 86 ? 23.429 -2.012 -27.743 1.00 66.44 86 LEU A CA 1
ATOM 677 C C . LEU A 1 86 ? 24.455 -1.273 -28.626 1.00 66.44 86 LEU A C 1
ATOM 679 O O . LEU A 1 86 ? 24.477 -1.568 -29.821 1.00 66.44 86 LEU A O 1
ATOM 683 N N . PRO A 1 87 ? 25.342 -0.401 -28.099 1.00 70.12 87 PRO A N 1
ATOM 684 C CA . PRO A 1 87 ? 26.370 0.225 -28.931 1.00 70.12 87 PRO A CA 1
ATOM 685 C C . PRO A 1 87 ? 27.364 -0.797 -29.499 1.00 70.12 87 PRO A C 1
ATOM 687 O O . PRO A 1 87 ? 27.771 -0.662 -30.645 1.00 70.12 87 PRO A O 1
ATOM 690 N N . GLN A 1 88 ? 27.693 -1.861 -28.755 1.00 71.94 88 GLN A N 1
ATOM 691 C CA . GLN A 1 88 ? 28.607 -2.914 -29.223 1.00 71.94 88 GLN A CA 1
ATOM 692 C C . GLN A 1 88 ? 28.010 -3.722 -30.384 1.00 71.94 88 GLN A C 1
ATOM 694 O O . GLN A 1 88 ? 28.711 -4.031 -31.343 1.00 71.94 88 GLN A O 1
ATOM 699 N N . VAL A 1 89 ? 26.707 -4.021 -30.334 1.00 75.62 89 VAL A N 1
ATOM 700 C CA . VAL A 1 89 ? 26.010 -4.718 -31.429 1.00 75.62 89 VAL A CA 1
ATOM 701 C C . VAL A 1 89 ? 25.901 -3.829 -32.669 1.00 75.62 89 VAL A C 1
ATOM 703 O O . VAL A 1 89 ? 26.158 -4.303 -33.771 1.00 75.62 89 VAL A O 1
ATOM 706 N N . ILE A 1 90 ? 25.569 -2.542 -32.508 1.00 74.06 90 ILE A N 1
ATOM 707 C CA . ILE A 1 90 ? 25.514 -1.592 -33.634 1.00 74.06 90 ILE A CA 1
ATOM 708 C C . ILE A 1 90 ? 26.888 -1.457 -34.288 1.00 74.06 90 ILE A C 1
ATOM 710 O O . ILE A 1 90 ? 26.988 -1.526 -35.509 1.00 74.06 90 ILE A O 1
ATOM 714 N N . LEU A 1 91 ? 27.943 -1.315 -33.484 1.00 75.62 91 LEU A N 1
ATOM 715 C CA . LEU A 1 91 ? 29.309 -1.212 -33.985 1.00 75.62 91 LEU A CA 1
ATOM 716 C C . LEU A 1 91 ? 29.728 -2.484 -34.739 1.00 75.62 91 LEU A C 1
ATOM 718 O O . LEU A 1 91 ? 30.332 -2.388 -35.802 1.00 75.62 91 LEU A O 1
ATOM 722 N N . GLY A 1 92 ? 29.350 -3.665 -34.237 1.00 75.88 92 GLY A N 1
ATOM 723 C CA . GLY A 1 92 ? 29.608 -4.942 -34.905 1.00 75.88 92 GLY A CA 1
ATOM 724 C C . GLY A 1 92 ? 28.901 -5.073 -36.257 1.00 75.88 92 GLY A C 1
ATOM 725 O O . GLY A 1 92 ? 29.527 -5.462 -37.240 1.00 75.88 92 GLY A O 1
ATOM 726 N N . VAL A 1 93 ? 27.620 -4.698 -36.335 1.00 77.56 93 VAL A N 1
ATOM 727 C CA . VAL A 1 93 ? 26.862 -4.717 -37.600 1.00 77.56 93 VAL A CA 1
ATOM 728 C C . VAL A 1 93 ? 27.425 -3.695 -38.589 1.00 77.56 93 VAL A C 1
ATOM 730 O O . VAL A 1 93 ? 27.612 -4.019 -39.759 1.00 77.56 93 VAL A O 1
ATOM 733 N N . LEU A 1 94 ? 27.758 -2.485 -38.130 1.00 76.25 94 LEU A N 1
ATOM 734 C CA . LEU A 1 94 ? 28.347 -1.447 -38.976 1.00 76.25 94 LEU A CA 1
ATOM 735 C C . LEU A 1 94 ? 29.706 -1.886 -39.540 1.00 76.25 94 LEU A C 1
ATOM 737 O O . LEU A 1 94 ? 29.952 -1.725 -40.732 1.00 76.25 94 LEU A O 1
ATOM 741 N N . ALA A 1 95 ? 30.561 -2.486 -38.709 1.00 75.81 95 ALA A N 1
ATOM 742 C CA . ALA A 1 95 ? 31.849 -3.018 -39.142 1.00 75.81 95 ALA A CA 1
ATOM 743 C C . ALA A 1 95 ? 31.681 -4.113 -40.206 1.00 75.81 95 ALA A C 1
ATOM 745 O O . ALA A 1 95 ? 32.376 -4.094 -41.219 1.00 75.81 95 ALA A O 1
ATOM 746 N N . LEU A 1 96 ? 30.721 -5.025 -40.025 1.00 77.06 96 LEU A N 1
ATOM 747 C CA . LEU A 1 96 ? 30.440 -6.083 -40.996 1.00 77.06 96 LEU A CA 1
ATOM 748 C C . LEU A 1 96 ? 29.931 -5.509 -42.327 1.00 77.06 96 LEU A C 1
ATOM 750 O O . LEU A 1 96 ? 30.396 -5.916 -43.390 1.00 77.06 96 LEU A O 1
ATOM 754 N N . VAL A 1 97 ? 29.051 -4.504 -42.286 1.00 77.81 97 VAL A N 1
ATOM 755 C CA . VAL A 1 97 ? 28.588 -3.791 -43.487 1.00 77.81 97 VAL A CA 1
ATOM 756 C C . VAL A 1 97 ? 29.757 -3.112 -44.208 1.00 77.81 97 VAL A C 1
ATOM 758 O O . VAL A 1 97 ? 29.903 -3.289 -45.413 1.00 77.81 97 VAL A O 1
ATOM 761 N N . ILE A 1 98 ? 30.644 -2.418 -43.494 1.00 75.38 98 ILE A N 1
ATOM 762 C CA . ILE A 1 98 ? 31.821 -1.773 -44.099 1.00 75.38 98 ILE A CA 1
ATOM 763 C C . ILE A 1 98 ? 32.735 -2.808 -44.766 1.00 75.38 98 ILE A C 1
ATOM 765 O O . ILE A 1 98 ? 33.138 -2.617 -45.911 1.00 75.38 98 ILE A O 1
ATOM 769 N N . ILE A 1 99 ? 33.014 -3.929 -44.095 1.00 76.00 99 ILE A N 1
ATOM 770 C CA . ILE A 1 99 ? 33.841 -5.011 -44.651 1.00 76.00 99 ILE A CA 1
ATOM 771 C C . ILE A 1 99 ? 33.206 -5.579 -45.925 1.00 76.00 99 ILE A C 1
ATOM 773 O O . ILE A 1 99 ? 33.901 -5.769 -46.922 1.00 76.00 99 ILE A O 1
ATOM 777 N N . THR A 1 100 ? 31.888 -5.803 -45.930 1.00 71.25 100 THR A N 1
ATOM 778 C CA . THR A 1 100 ? 31.188 -6.310 -47.123 1.00 71.25 100 THR A CA 1
ATOM 779 C C . THR A 1 100 ? 31.202 -5.315 -48.282 1.00 71.25 100 THR A C 1
ATOM 781 O O . THR A 1 100 ? 31.421 -5.728 -49.418 1.00 71.25 100 THR A O 1
ATOM 784 N N . ILE A 1 101 ? 31.057 -4.011 -48.019 1.00 74.38 101 ILE A N 1
ATOM 785 C CA . ILE A 1 101 ? 31.159 -2.965 -49.047 1.00 74.38 101 ILE A CA 1
ATOM 786 C C . ILE A 1 101 ? 32.578 -2.903 -49.623 1.00 74.38 101 ILE A C 1
ATOM 788 O O . ILE A 1 101 ? 32.728 -2.835 -50.839 1.00 74.38 101 ILE A O 1
ATOM 792 N N . ILE A 1 102 ? 33.617 -2.972 -48.784 1.00 73.19 102 ILE A N 1
ATOM 793 C CA . ILE A 1 102 ? 35.019 -2.974 -49.234 1.00 73.19 102 ILE A CA 1
ATOM 794 C C . ILE A 1 102 ? 35.317 -4.216 -50.083 1.00 73.19 102 ILE A C 1
ATOM 796 O O . ILE A 1 102 ? 35.926 -4.100 -51.145 1.00 73.19 102 ILE A O 1
ATOM 800 N N . ALA A 1 103 ? 34.859 -5.394 -49.653 1.00 70.81 103 ALA A N 1
ATOM 801 C CA . ALA A 1 103 ? 35.019 -6.629 -50.416 1.00 70.81 103 ALA A CA 1
ATOM 802 C C . ALA A 1 103 ? 34.316 -6.544 -51.782 1.00 70.81 103 ALA A C 1
ATOM 804 O O . ALA A 1 103 ? 34.894 -6.915 -52.802 1.00 70.81 103 ALA A O 1
ATOM 805 N N . LEU A 1 104 ? 33.101 -5.989 -51.821 1.00 67.12 104 LEU A N 1
ATOM 806 C CA . LEU A 1 104 ? 32.365 -5.773 -53.065 1.00 67.12 104 LEU A CA 1
ATOM 807 C C . LEU A 1 104 ? 33.078 -4.759 -53.973 1.00 67.12 104 LEU A C 1
ATOM 809 O O . LEU A 1 104 ? 33.190 -4.985 -55.175 1.00 67.12 104 LEU A O 1
ATOM 813 N N . ALA A 1 105 ? 33.610 -3.677 -53.399 1.00 68.75 105 ALA A N 1
ATOM 814 C CA . ALA A 1 105 ? 34.359 -2.657 -54.123 1.00 68.75 105 ALA A CA 1
ATOM 815 C C . ALA A 1 105 ? 35.661 -3.208 -54.719 1.00 68.75 105 ALA A C 1
ATOM 817 O O . ALA A 1 105 ? 35.983 -2.864 -55.847 1.00 68.75 105 ALA A O 1
ATOM 818 N N . MET A 1 106 ? 36.383 -4.102 -54.034 1.00 66.81 106 MET A N 1
ATOM 819 C CA . MET A 1 106 ? 37.564 -4.756 -54.619 1.00 66.81 106 MET A CA 1
ATOM 820 C C . MET A 1 106 ? 37.221 -5.656 -55.813 1.00 66.81 106 MET A C 1
ATOM 822 O O . MET A 1 106 ? 38.030 -5.793 -56.726 1.00 66.81 106 MET A O 1
ATOM 826 N N . ILE A 1 107 ? 36.037 -6.271 -55.816 1.00 65.06 107 ILE A N 1
ATOM 827 C CA . ILE A 1 107 ? 35.614 -7.189 -56.882 1.00 65.06 107 ILE A CA 1
ATOM 828 C C . ILE A 1 107 ? 35.043 -6.432 -58.088 1.00 65.06 107 ILE A C 1
ATOM 830 O O . ILE A 1 107 ? 35.265 -6.848 -59.224 1.00 65.06 107 ILE A O 1
ATOM 834 N N . TYR A 1 108 ? 34.321 -5.334 -57.846 1.00 59.56 108 TYR A N 1
ATOM 835 C CA . TYR A 1 108 ? 33.647 -4.539 -58.878 1.00 59.56 108 TYR A CA 1
ATOM 836 C C . TYR A 1 108 ? 34.375 -3.250 -59.263 1.00 59.56 108 TYR A C 1
ATOM 838 O O . TYR A 1 108 ? 33.896 -2.551 -60.156 1.00 59.56 108 TYR A O 1
ATOM 846 N N . ALA A 1 109 ? 35.506 -2.914 -58.632 1.00 57.31 109 ALA A N 1
ATOM 847 C CA . ALA A 1 109 ? 36.335 -1.805 -59.082 1.00 57.31 109 ALA A CA 1
ATOM 848 C C . ALA A 1 109 ? 36.706 -2.052 -60.552 1.00 57.31 109 ALA A C 1
ATOM 850 O O . ALA A 1 109 ? 37.371 -3.052 -60.844 1.00 57.31 109 ALA A O 1
ATOM 851 N N . PRO A 1 110 ? 36.281 -1.184 -61.490 1.00 48.31 110 PRO A N 1
ATOM 852 C CA . PRO A 1 110 ? 36.736 -1.282 -62.861 1.00 48.31 110 PRO A CA 1
ATOM 853 C C . PRO A 1 110 ? 38.242 -1.051 -62.819 1.00 48.31 110 PRO A C 1
ATOM 855 O O . PRO A 1 110 ? 38.707 0.051 -62.530 1.00 48.31 110 PRO A O 1
ATOM 858 N N . GLY A 1 111 ? 39.012 -2.118 -63.020 1.00 51.56 111 GLY A N 1
ATOM 859 C CA . GLY A 1 111 ? 40.448 -2.006 -63.171 1.00 51.56 111 GLY A CA 1
ATOM 860 C C . GLY A 1 111 ? 40.706 -1.053 -64.326 1.00 51.56 111 GLY A C 1
ATOM 861 O O . GLY A 1 111 ? 40.429 -1.394 -65.478 1.00 51.56 111 GLY A O 1
ATOM 862 N N . ASN A 1 112 ? 41.211 0.144 -64.019 1.00 45.38 112 ASN A N 1
ATOM 863 C CA . ASN A 1 112 ? 41.824 0.994 -65.025 1.00 45.38 112 ASN A CA 1
ATOM 864 C C . ASN A 1 112 ? 42.874 0.127 -65.712 1.00 45.38 112 ASN A C 1
ATOM 866 O O . ASN A 1 112 ? 43.870 -0.278 -65.113 1.00 45.38 112 ASN A O 1
ATOM 870 N N . SER A 1 113 ? 42.563 -0.247 -66.946 1.00 51.91 113 SER A N 1
ATOM 871 C CA . SER A 1 113 ? 43.350 -1.163 -67.746 1.00 51.91 113 SER A CA 1
ATOM 872 C C . SER A 1 113 ? 44.611 -0.432 -68.173 1.00 51.91 113 SER A C 1
ATOM 874 O O . SER A 1 113 ? 44.622 0.215 -69.213 1.00 51.91 113 SER A O 1
ATOM 876 N N . VAL A 1 114 ? 45.659 -0.490 -67.355 1.00 47.34 114 VAL A N 1
ATOM 877 C CA . VAL A 1 114 ? 46.999 -0.070 -67.759 1.00 47.34 114 VAL A CA 1
ATOM 878 C C . VAL A 1 114 ? 48.022 -1.063 -67.207 1.00 47.34 114 VAL A C 1
ATOM 880 O O . VAL A 1 114 ? 48.443 -0.991 -66.059 1.00 47.34 114 VAL A O 1
ATOM 883 N N . ASN A 1 115 ? 48.419 -1.954 -68.116 1.00 48.03 115 ASN A N 1
ATOM 884 C CA . ASN A 1 115 ? 49.730 -2.589 -68.255 1.0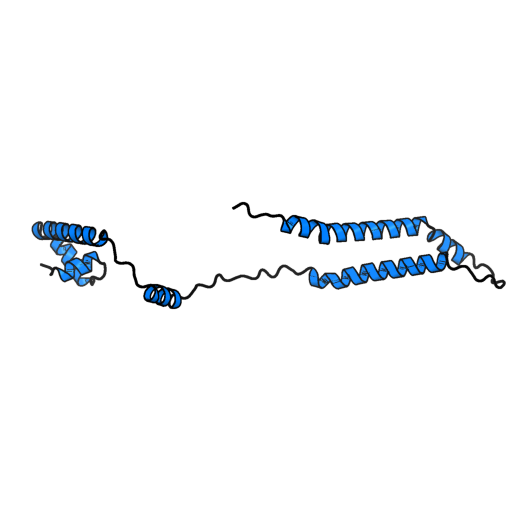0 48.03 115 ASN A CA 1
ATOM 885 C C . ASN A 1 115 ? 50.152 -3.679 -67.251 1.00 48.03 115 ASN A C 1
ATOM 887 O O . ASN A 1 115 ? 50.548 -3.416 -66.123 1.00 48.03 115 ASN A O 1
ATOM 891 N N . ASN A 1 116 ? 50.186 -4.910 -67.782 1.00 49.34 116 ASN A N 1
ATOM 892 C CA . ASN A 1 116 ? 51.184 -5.961 -67.551 1.00 49.34 116 ASN A CA 1
ATOM 893 C C . ASN A 1 116 ? 51.770 -6.060 -66.136 1.00 49.34 116 ASN A C 1
ATOM 895 O O . ASN A 1 116 ? 52.893 -5.625 -65.889 1.00 49.34 116 ASN A O 1
ATOM 899 N N . ILE A 1 117 ? 51.068 -6.761 -65.247 1.00 48.56 117 ILE A N 1
ATOM 900 C CA . ILE A 1 117 ? 51.698 -7.385 -64.083 1.00 48.56 117 ILE A CA 1
ATOM 901 C C . ILE A 1 117 ? 51.258 -8.845 -64.065 1.00 48.56 117 ILE A C 1
ATOM 903 O O . ILE A 1 117 ? 50.069 -9.156 -64.089 1.00 48.56 117 ILE A O 1
ATOM 907 N N . VAL A 1 118 ? 52.256 -9.725 -64.102 1.00 49.25 118 VAL A N 1
ATOM 908 C CA . VAL A 1 118 ? 52.156 -11.184 -64.055 1.00 49.25 118 VAL A CA 1
ATOM 909 C C . VAL A 1 118 ? 51.123 -11.611 -63.011 1.00 49.25 118 VAL A C 1
ATOM 911 O O . VAL A 1 118 ? 51.254 -11.290 -61.829 1.00 49.25 118 VAL A O 1
ATOM 914 N N . ALA A 1 119 ? 50.096 -12.335 -63.458 1.00 47.47 119 ALA A N 1
ATOM 915 C CA . ALA A 1 119 ? 49.099 -12.932 -62.586 1.00 47.47 119 ALA A CA 1
ATOM 916 C C . ALA A 1 119 ? 49.798 -13.892 -61.614 1.00 47.47 119 ALA A C 1
ATOM 918 O O . ALA A 1 119 ? 50.299 -14.944 -62.007 1.00 47.47 119 ALA A O 1
ATOM 919 N N . VAL A 1 120 ? 49.851 -13.518 -60.336 1.00 51.19 120 VAL A N 1
ATOM 920 C CA . VAL A 1 120 ? 50.222 -14.443 -59.265 1.00 51.19 120 VAL A CA 1
ATOM 921 C C . VAL A 1 120 ? 49.018 -15.373 -59.071 1.00 51.19 120 VAL A C 1
ATOM 923 O O . VAL A 1 120 ? 47.977 -14.899 -58.607 1.00 51.19 120 VAL A O 1
ATOM 926 N N . PRO A 1 121 ? 49.116 -16.680 -59.385 1.00 55.66 121 PRO A N 1
ATOM 927 C CA . PRO A 1 121 ? 47.961 -17.591 -59.389 1.00 55.66 121 PRO A CA 1
ATOM 928 C C . PRO A 1 121 ? 47.266 -17.690 -58.018 1.00 55.66 121 PRO A C 1
ATOM 930 O O . PRO A 1 121 ? 46.074 -17.965 -57.924 1.00 55.66 121 PRO A O 1
ATOM 933 N N . ARG A 1 122 ? 47.984 -17.354 -56.941 1.00 51.41 122 ARG A N 1
ATOM 934 C CA . ARG A 1 122 ? 47.505 -17.406 -55.553 1.00 51.41 122 ARG A CA 1
ATOM 935 C C . ARG A 1 122 ? 46.433 -16.366 -55.199 1.00 51.41 122 ARG A C 1
ATOM 937 O O . ARG A 1 122 ? 45.655 -16.592 -54.281 1.00 51.41 122 ARG A O 1
ATOM 944 N N . MET A 1 123 ? 46.387 -15.231 -55.902 1.00 51.38 123 MET A N 1
ATOM 945 C CA . MET A 1 123 ? 45.357 -14.200 -55.680 1.00 51.38 123 MET A CA 1
ATOM 946 C C . MET A 1 123 ? 44.044 -14.527 -56.402 1.00 51.38 123 MET A C 1
ATOM 948 O O . MET A 1 123 ? 42.987 -14.023 -56.028 1.00 51.38 123 MET A O 1
ATOM 952 N N . GLN A 1 124 ? 44.105 -15.379 -57.426 1.00 56.19 124 GLN A N 1
ATOM 953 C CA . GLN A 1 124 ? 42.951 -15.756 -58.233 1.00 56.19 124 GLN A CA 1
ATOM 954 C C . GLN A 1 124 ? 42.100 -16.811 -57.515 1.00 56.19 124 GLN A C 1
ATOM 956 O O . GLN A 1 124 ? 40.888 -16.657 -57.453 1.00 56.19 124 GLN A O 1
ATOM 961 N N . GLU A 1 125 ? 42.726 -17.771 -56.824 1.00 56.78 125 GLU A N 1
ATOM 962 C CA . GLU A 1 125 ? 42.012 -18.748 -55.984 1.00 56.78 125 GLU A CA 1
ATOM 963 C C . GLU A 1 125 ? 41.332 -18.118 -54.759 1.00 56.78 125 GLU A C 1
ATOM 965 O O . GLU A 1 125 ? 40.237 -18.524 -54.384 1.00 56.78 125 GLU A O 1
ATOM 970 N N . LEU A 1 126 ? 41.932 -17.090 -54.144 1.00 55.56 126 LEU A N 1
ATOM 971 C CA . LEU A 1 126 ? 41.292 -16.355 -53.043 1.00 55.56 126 LEU A CA 1
ATOM 972 C C . LEU A 1 126 ? 40.081 -15.552 -53.530 1.00 55.56 126 LEU A C 1
ATOM 974 O O . LEU A 1 126 ? 39.065 -15.497 -52.842 1.00 55.56 126 LEU A O 1
ATOM 978 N N . ARG A 1 127 ? 40.173 -14.960 -54.725 1.00 57.22 127 ARG A N 1
ATOM 979 C CA . ARG A 1 127 ? 39.063 -14.254 -55.374 1.00 57.22 127 ARG A CA 1
ATOM 980 C C . ARG A 1 127 ? 37.943 -15.212 -55.780 1.00 57.22 127 ARG A C 1
ATOM 982 O O . ARG A 1 127 ? 36.780 -14.866 -55.603 1.00 57.22 127 ARG A O 1
ATOM 989 N N . ASP A 1 128 ? 38.292 -16.405 -56.253 1.00 60.66 128 ASP A N 1
ATOM 990 C CA . ASP A 1 128 ? 37.331 -17.452 -56.592 1.00 60.66 128 ASP A CA 1
ATOM 991 C C . ASP A 1 128 ? 36.729 -18.111 -55.343 1.00 60.66 128 ASP A C 1
ATOM 993 O O . ASP A 1 128 ? 35.560 -18.463 -55.353 1.00 60.66 128 ASP A O 1
ATOM 997 N N . PHE A 1 129 ? 37.437 -18.188 -54.214 1.00 60.28 129 PHE A N 1
ATOM 998 C CA . PHE A 1 129 ? 36.854 -18.603 -52.929 1.00 60.28 129 PHE A CA 1
ATOM 999 C C . PHE A 1 129 ? 35.914 -17.534 -52.340 1.00 60.28 129 PHE A C 1
ATOM 1001 O O . PHE A 1 129 ? 34.903 -17.848 -51.714 1.00 60.28 129 PHE A O 1
ATOM 1008 N N . LEU A 1 130 ? 36.216 -16.257 -52.592 1.00 57.91 130 LEU A N 1
ATOM 1009 C CA . LEU A 1 130 ? 35.372 -15.095 -52.294 1.00 57.91 130 LEU A CA 1
ATOM 1010 C C . LEU A 1 130 ? 34.322 -14.816 -53.388 1.00 57.91 130 LEU A C 1
ATOM 1012 O O . LEU A 1 130 ? 33.708 -13.744 -53.377 1.00 57.91 130 LEU A O 1
ATOM 1016 N N . THR A 1 131 ? 34.096 -15.740 -54.334 1.00 65.81 131 THR A N 1
ATOM 1017 C CA . THR A 1 131 ? 33.064 -15.566 -55.369 1.00 65.81 131 THR A CA 1
ATOM 1018 C C . THR A 1 131 ? 31.665 -15.439 -54.770 1.00 65.81 131 THR A C 1
ATOM 1020 O O . THR A 1 131 ? 31.416 -15.685 -53.587 1.00 65.81 131 THR A O 1
ATOM 1023 N N . GLY A 1 132 ? 30.733 -15.003 -55.625 1.00 61.12 132 GLY A N 1
ATOM 1024 C CA . GLY A 1 132 ? 29.399 -14.524 -55.280 1.00 61.12 132 GLY A CA 1
ATOM 1025 C C . GLY A 1 132 ? 28.596 -15.384 -54.306 1.00 61.12 132 GLY A C 1
ATOM 1026 O O . GLY A 1 132 ? 27.771 -14.818 -53.600 1.00 61.12 132 GLY A O 1
ATOM 1027 N N . ASP A 1 133 ? 28.841 -16.688 -54.192 1.00 65.38 133 ASP A N 1
ATOM 1028 C CA . ASP A 1 133 ? 28.135 -17.542 -53.234 1.00 65.38 133 ASP A CA 1
ATOM 1029 C C . ASP A 1 133 ? 28.565 -17.296 -51.781 1.00 65.38 133 ASP A C 1
ATOM 1031 O O . ASP A 1 133 ? 27.704 -17.220 -50.905 1.00 65.38 133 ASP A O 1
ATOM 1035 N N . PHE A 1 134 ? 29.848 -17.035 -51.510 1.00 67.88 134 PHE A N 1
ATOM 1036 C CA . PHE A 1 134 ? 30.293 -16.638 -50.169 1.00 67.88 134 PHE A CA 1
ATOM 1037 C C . PHE A 1 134 ? 29.705 -15.277 -49.776 1.00 67.88 134 PHE A C 1
ATOM 1039 O O . PHE A 1 134 ? 29.182 -15.102 -48.676 1.00 67.88 134 PHE A O 1
ATOM 1046 N N . ILE A 1 135 ? 29.704 -14.324 -50.712 1.00 68.12 135 ILE A N 1
ATOM 1047 C CA . ILE A 1 135 ? 29.106 -12.998 -50.507 1.00 68.12 135 ILE A CA 1
ATOM 1048 C C . ILE A 1 135 ? 27.593 -13.110 -50.296 1.00 68.12 135 ILE A C 1
ATOM 1050 O O . ILE A 1 135 ? 27.056 -12.444 -49.414 1.00 68.12 135 ILE A O 1
ATOM 1054 N N . ARG A 1 136 ? 26.900 -13.976 -51.044 1.00 68.94 136 ARG A N 1
ATOM 1055 C CA . ARG A 1 136 ? 25.466 -14.252 -50.865 1.00 68.94 136 ARG A CA 1
ATOM 1056 C C . ARG A 1 136 ? 25.175 -14.858 -49.498 1.00 68.94 136 ARG A C 1
ATOM 1058 O O . ARG A 1 136 ? 24.212 -14.440 -48.864 1.00 68.94 136 ARG A O 1
ATOM 1065 N N . ILE A 1 137 ? 26.005 -15.786 -49.020 1.00 72.75 137 ILE A N 1
ATOM 1066 C CA . ILE A 1 137 ? 25.861 -16.392 -47.688 1.00 72.75 137 ILE A CA 1
ATOM 1067 C C . ILE A 1 137 ? 26.070 -15.341 -46.594 1.00 72.75 137 ILE A C 1
ATOM 1069 O O . ILE A 1 137 ? 25.258 -15.241 -45.67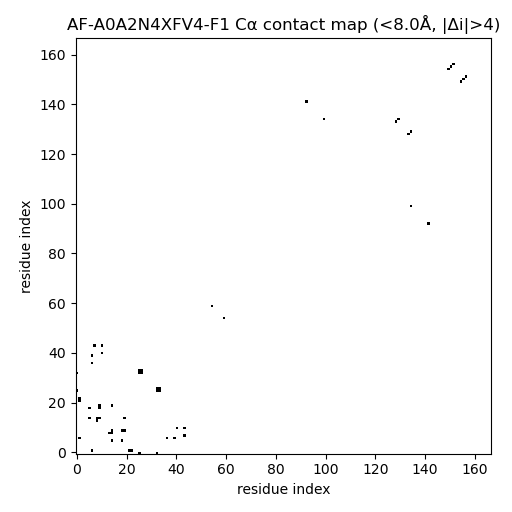6 1.00 72.75 137 ILE A O 1
ATOM 1073 N N . VAL A 1 138 ? 27.109 -14.509 -46.703 1.00 73.69 138 VAL A N 1
ATOM 1074 C CA . VAL A 1 138 ? 27.372 -13.429 -45.737 1.00 73.69 138 VAL A CA 1
ATOM 1075 C C . VAL A 1 138 ? 26.271 -12.365 -45.779 1.00 73.69 138 VAL A C 1
ATOM 1077 O O . VAL A 1 138 ? 25.833 -11.896 -44.729 1.00 73.69 138 VAL A O 1
ATOM 1080 N N . ALA A 1 139 ? 25.764 -12.020 -46.964 1.00 72.81 139 ALA A N 1
ATOM 1081 C CA . ALA A 1 139 ? 24.647 -11.093 -47.125 1.00 72.81 139 ALA A CA 1
ATOM 1082 C C . ALA A 1 139 ? 23.345 -11.656 -46.536 1.00 72.81 139 ALA A C 1
ATOM 1084 O O . ALA A 1 139 ? 22.640 -10.933 -45.834 1.00 72.81 139 ALA A O 1
ATOM 1085 N N . LEU A 1 140 ? 23.049 -12.943 -46.748 1.00 75.75 140 LEU A N 1
ATOM 1086 C CA . LEU A 1 140 ? 21.915 -13.632 -46.124 1.00 75.75 140 LEU A CA 1
ATOM 1087 C C . LEU A 1 140 ? 22.046 -13.660 -44.604 1.00 75.75 140 LEU A C 1
ATOM 1089 O O . LEU A 1 140 ? 21.079 -13.388 -43.900 1.00 75.75 140 LEU A O 1
ATOM 1093 N N . LEU A 1 141 ? 23.242 -13.934 -44.085 1.00 73.19 141 LEU A N 1
ATOM 1094 C CA . LEU A 1 141 ? 23.489 -13.931 -42.649 1.00 73.19 141 LEU A CA 1
ATOM 1095 C C . LEU A 1 141 ? 23.302 -12.528 -42.058 1.00 73.19 141 LEU A C 1
ATOM 1097 O O . LEU A 1 141 ? 22.653 -12.378 -41.024 1.00 73.19 141 LEU A O 1
ATOM 1101 N N . ASN A 1 142 ? 23.775 -11.490 -42.749 1.00 74.81 142 ASN A N 1
ATOM 1102 C CA . ASN A 1 142 ? 23.556 -10.103 -42.349 1.00 74.81 142 ASN A CA 1
ATOM 1103 C C . ASN A 1 142 ? 22.063 -9.712 -42.415 1.00 74.81 142 ASN A C 1
ATOM 1105 O O . ASN A 1 142 ? 21.561 -9.048 -41.511 1.00 74.81 142 ASN A O 1
ATOM 1109 N N . LEU A 1 143 ? 21.322 -10.188 -43.424 1.00 76.50 143 LEU A N 1
ATOM 1110 C CA . LEU A 1 143 ? 19.870 -10.006 -43.543 1.00 76.50 143 LEU A CA 1
ATOM 1111 C C . LEU A 1 143 ? 19.114 -10.690 -42.393 1.00 76.50 143 LEU A C 1
ATOM 1113 O O . LEU A 1 143 ? 18.214 -10.090 -41.812 1.00 76.50 143 LEU A O 1
ATOM 1117 N N . ILE A 1 144 ? 19.491 -11.919 -42.025 1.00 78.31 144 ILE A N 1
ATOM 1118 C CA . ILE A 1 144 ? 18.898 -12.653 -40.896 1.00 78.31 144 ILE A CA 1
ATOM 1119 C C . ILE A 1 144 ? 19.155 -11.909 -39.584 1.00 78.31 144 ILE A C 1
ATOM 1121 O O . ILE A 1 144 ? 18.246 -11.768 -38.766 1.00 78.31 144 ILE A O 1
ATOM 1125 N N . VAL A 1 145 ? 20.368 -11.386 -39.386 1.00 75.44 145 VAL A N 1
ATOM 1126 C CA . VAL A 1 145 ? 20.704 -10.573 -38.209 1.00 75.44 145 VAL A CA 1
ATOM 1127 C C . VAL A 1 145 ? 19.884 -9.281 -38.189 1.00 75.44 145 VAL A C 1
ATOM 1129 O O . VAL A 1 145 ? 19.320 -8.939 -37.148 1.00 75.44 145 VAL A O 1
ATOM 1132 N N . LEU A 1 146 ? 19.748 -8.596 -39.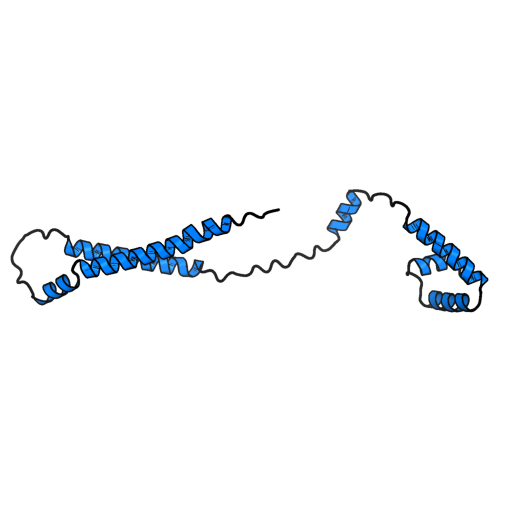327 1.00 76.25 146 LEU A N 1
ATOM 1133 C CA . LEU A 1 146 ? 18.910 -7.404 -39.459 1.00 76.25 146 LEU A CA 1
ATOM 1134 C C . LEU A 1 146 ? 17.443 -7.713 -39.121 1.00 76.25 146 LEU A C 1
ATOM 1136 O O . LEU A 1 146 ? 16.827 -6.982 -38.346 1.00 76.25 146 LEU A O 1
ATOM 1140 N N . LEU A 1 147 ? 16.903 -8.821 -39.637 1.00 77.81 147 LEU A N 1
ATOM 1141 C CA . LEU A 1 147 ? 15.530 -9.259 -39.387 1.00 77.81 147 LEU A CA 1
ATOM 1142 C C . LEU A 1 147 ? 15.310 -9.624 -37.912 1.00 77.81 147 LEU A C 1
ATOM 1144 O O . LEU A 1 147 ? 14.319 -9.208 -37.320 1.00 77.81 147 LEU A O 1
ATOM 1148 N N . ALA A 1 148 ? 16.254 -10.330 -37.285 1.00 74.25 148 ALA A N 1
ATOM 1149 C CA . ALA A 1 148 ? 16.188 -10.678 -35.866 1.00 74.25 148 ALA A CA 1
ATOM 1150 C C . ALA A 1 148 ? 16.260 -9.438 -34.957 1.00 74.25 148 ALA A C 1
ATOM 1152 O O . ALA A 1 148 ? 15.595 -9.368 -33.917 1.00 74.25 148 ALA A O 1
ATOM 1153 N N . VAL A 1 149 ? 17.049 -8.432 -35.347 1.00 71.31 149 VAL A N 1
ATOM 1154 C CA . VAL A 1 149 ? 17.087 -7.136 -34.659 1.00 71.31 149 VAL A CA 1
ATOM 1155 C C . VAL A 1 149 ? 15.772 -6.381 -34.862 1.00 71.31 149 VAL A C 1
ATOM 1157 O O . VAL A 1 149 ? 15.245 -5.845 -33.886 1.00 71.31 149 VAL A O 1
ATOM 1160 N N . PHE A 1 150 ? 15.220 -6.371 -36.078 1.00 73.56 150 PHE A N 1
ATOM 1161 C CA . PHE A 1 150 ? 13.952 -5.716 -36.400 1.00 73.56 150 PHE A CA 1
ATOM 1162 C C . PHE A 1 150 ? 12.771 -6.342 -35.646 1.00 73.56 150 PHE A C 1
ATOM 1164 O O . PHE A 1 150 ? 12.005 -5.621 -35.012 1.00 73.56 150 PHE A O 1
ATOM 1171 N N . ASP A 1 151 ? 12.667 -7.670 -35.599 1.00 70.62 151 ASP A N 1
ATOM 1172 C CA . ASP A 1 151 ? 11.629 -8.371 -34.833 1.00 70.62 151 ASP A CA 1
ATOM 1173 C C . ASP A 1 151 ? 11.699 -8.033 -33.335 1.00 70.62 151 ASP A C 1
ATOM 1175 O O . ASP A 1 151 ? 10.718 -7.644 -32.693 1.00 70.62 151 ASP A O 1
ATOM 1179 N N . LYS A 1 152 ? 12.906 -8.060 -32.763 1.00 63.97 152 LYS A N 1
ATOM 1180 C CA . LYS A 1 152 ? 13.087 -7.785 -31.335 1.00 63.97 152 LYS A CA 1
ATOM 1181 C C . LYS A 1 152 ? 12.889 -6.309 -30.967 1.00 63.97 152 LYS A C 1
ATOM 1183 O O . LYS A 1 152 ? 12.501 -6.038 -29.830 1.00 63.97 152 LYS A O 1
ATOM 1188 N N . LYS A 1 153 ? 13.190 -5.366 -31.867 1.00 64.75 153 LYS A N 1
ATOM 1189 C CA . LYS A 1 153 ? 13.134 -3.918 -31.587 1.00 64.75 153 LYS A CA 1
ATOM 1190 C C . LYS A 1 153 ? 11.913 -3.193 -32.126 1.00 64.75 153 LYS A C 1
ATOM 1192 O O . LYS A 1 153 ? 11.600 -2.147 -31.579 1.00 64.75 153 LYS A O 1
ATOM 1197 N N . VAL A 1 154 ? 11.276 -3.682 -33.179 1.00 66.06 154 VAL A N 1
ATOM 1198 C CA . VAL A 1 154 ? 10.113 -3.025 -33.785 1.00 66.06 154 VAL A CA 1
ATOM 1199 C C . VAL A 1 154 ? 8.861 -3.807 -33.437 1.00 66.06 154 VAL A C 1
ATOM 1201 O O . VAL A 1 154 ? 7.960 -3.244 -32.828 1.00 66.06 154 VAL A O 1
ATOM 1204 N N . LEU A 1 155 ? 8.832 -5.117 -33.700 1.00 62.66 155 LEU A N 1
ATOM 1205 C CA . LEU A 1 155 ? 7.626 -5.916 -33.463 1.00 62.66 155 LEU A CA 1
ATOM 1206 C C . LEU A 1 155 ? 7.332 -6.069 -31.961 1.00 62.66 155 LEU A C 1
ATOM 1208 O O . LEU A 1 155 ? 6.231 -5.754 -31.514 1.00 62.66 155 LEU A O 1
ATOM 1212 N N . LYS A 1 156 ? 8.310 -6.465 -31.134 1.00 63.06 156 LYS A N 1
ATOM 1213 C CA . LYS A 1 156 ? 8.064 -6.680 -29.690 1.00 63.06 156 LYS A CA 1
ATOM 1214 C C . LYS A 1 156 ? 7.580 -5.455 -28.895 1.00 63.06 156 LYS A C 1
ATOM 1216 O O . LYS A 1 156 ? 6.667 -5.639 -28.091 1.00 63.06 156 LYS A O 1
ATOM 1221 N N . PRO A 1 157 ? 8.146 -4.240 -29.025 1.00 62.66 157 PRO A N 1
ATOM 1222 C CA . PRO A 1 157 ? 7.583 -3.078 -28.337 1.00 62.66 157 PRO A CA 1
ATOM 1223 C C . PRO A 1 157 ? 6.226 -2.670 -28.919 1.00 62.66 157 PRO A C 1
ATOM 1225 O O . PRO A 1 157 ? 5.313 -2.415 -28.142 1.00 62.66 157 PRO A O 1
ATOM 1228 N N . TYR A 1 158 ? 6.043 -2.747 -30.242 1.00 59.88 158 TYR A N 1
ATOM 1229 C CA . TYR A 1 158 ? 4.773 -2.407 -30.892 1.00 59.88 158 TYR A CA 1
ATOM 1230 C C . TYR A 1 158 ? 3.605 -3.308 -30.444 1.00 59.88 158 TYR A C 1
ATOM 1232 O O . TYR A 1 158 ? 2.480 -2.839 -30.279 1.00 59.88 158 TYR A O 1
ATOM 1240 N N . PHE A 1 159 ? 3.858 -4.596 -30.180 1.00 60.31 159 PHE A N 1
ATOM 1241 C CA . PHE A 1 159 ? 2.845 -5.510 -29.631 1.00 60.31 159 PHE A CA 1
ATOM 1242 C C . PHE A 1 159 ? 2.691 -5.430 -28.104 1.00 60.31 159 PHE A C 1
ATOM 1244 O O . PHE A 1 159 ? 1.610 -5.716 -27.593 1.00 60.31 159 PHE A O 1
ATOM 1251 N N . ASN A 1 160 ? 3.725 -5.024 -27.361 1.00 59.50 160 ASN A N 1
ATOM 1252 C CA . ASN A 1 160 ? 3.625 -4.852 -25.907 1.00 59.50 160 ASN A CA 1
ATOM 1253 C C . ASN A 1 160 ? 2.876 -3.572 -25.507 1.00 59.50 160 ASN A C 1
ATOM 1255 O O . ASN A 1 160 ? 2.209 -3.574 -24.476 1.00 59.50 160 ASN A O 1
ATOM 1259 N N . GLU A 1 161 ? 2.937 -2.515 -26.319 1.00 56.59 161 GLU A N 1
ATOM 1260 C CA . GLU A 1 161 ? 2.169 -1.277 -26.106 1.00 56.59 161 GLU A CA 1
ATOM 1261 C C . GLU A 1 161 ? 0.657 -1.471 -26.323 1.00 56.59 161 GLU A C 1
ATOM 1263 O O . GLU A 1 161 ? -0.146 -0.711 -25.792 1.00 56.59 161 GLU A O 1
ATOM 1268 N N . ARG A 1 162 ? 0.246 -2.537 -27.025 1.00 52.72 162 ARG A N 1
ATOM 1269 C CA . ARG A 1 162 ? -1.166 -2.917 -27.213 1.00 52.72 162 ARG A CA 1
ATOM 1270 C C . ARG A 1 162 ? -1.701 -3.903 -26.173 1.00 52.72 162 ARG A C 1
ATOM 1272 O O . ARG A 1 162 ? -2.752 -4.503 -26.398 1.00 52.72 162 ARG A O 1
ATOM 1279 N N . LYS A 1 163 ? -1.053 -4.065 -25.014 1.00 51.91 163 LYS A N 1
ATOM 1280 C CA . LYS A 1 163 ? -1.755 -4.606 -23.838 1.00 51.91 163 LYS A CA 1
ATOM 1281 C C . LYS A 1 163 ? -2.670 -3.517 -23.283 1.00 51.91 163 LYS A C 1
ATOM 1283 O O . LYS A 1 163 ? -2.377 -2.890 -22.273 1.00 51.91 163 LYS A O 1
ATOM 1288 N N . VAL A 1 164 ? -3.756 -3.284 -24.019 1.00 53.28 164 VAL A N 1
ATOM 1289 C CA . VAL A 1 164 ? -4.903 -2.484 -23.607 1.00 53.28 164 VAL A CA 1
ATOM 1290 C C . VAL A 1 164 ? -5.393 -3.075 -22.291 1.00 53.28 164 VAL A C 1
ATOM 1292 O O . VAL A 1 164 ? -5.814 -4.230 -22.240 1.00 53.28 164 VAL A O 1
ATOM 1295 N N . THR A 1 165 ? -5.277 -2.296 -21.221 1.00 49.84 165 THR A N 1
ATOM 1296 C CA . THR A 1 165 ? -6.038 -2.482 -19.989 1.00 49.84 165 THR A CA 1
ATOM 1297 C C . THR A 1 165 ? -7.514 -2.517 -20.368 1.00 49.84 165 THR A C 1
ATOM 1299 O O . THR A 1 165 ? -8.101 -1.480 -20.669 1.00 49.84 165 THR A O 1
ATOM 1302 N N . LEU A 1 166 ? -8.087 -3.719 -20.427 1.00 45.53 166 LEU A N 1
ATOM 1303 C CA . LEU A 1 166 ? -9.528 -3.893 -20.312 1.00 45.53 166 LEU A CA 1
ATOM 1304 C C . LEU A 1 166 ? -9.870 -3.487 -18.878 1.00 45.53 166 LEU A C 1
ATOM 1306 O O . LEU A 1 166 ? -9.309 -4.055 -17.937 1.00 45.53 166 LEU A O 1
ATOM 1310 N N . GLY A 1 167 ? -10.656 -2.415 -18.767 1.00 43.38 167 GLY A N 1
ATOM 1311 C CA . GLY A 1 167 ? -11.215 -1.936 -17.505 1.00 43.38 167 GLY A CA 1
ATOM 1312 C C . GLY A 1 167 ? -12.159 -2.940 -16.866 1.00 43.38 167 GLY A C 1
ATOM 1313 O O . GLY A 1 167 ? -12.606 -3.874 -17.572 1.00 43.38 167 GLY A O 1
#

Foldseek 3Di:
DDDLVQLVCVLVVNHDPVSVVVVVVCCVVPPVVVVVSVVSNVVVVVVVPPDDDDDDPVVVVVVVVPPPPPPPPPPVPVPPDCVVCVVVVVVVLVVLVVVLVVLVCVVPVPPPDDDDDDDPVVVVVVVVVVPPVVSVVSVVVSVVVVVVCCCVPPVVVVVVVPPPPPD

Solvent-accessible surface area (backbone atoms only — not comparable to full-atom values): 10230 Å² total; per-residue (Å²): 134,82,54,69,69,58,52,48,29,52,74,74,68,70,49,53,70,72,55,54,54,51,48,59,50,41,58,74,73,32,70,69,54,41,54,52,49,52,53,52,51,51,53,52,53,54,59,70,69,49,85,74,81,81,75,54,70,68,55,55,52,52,51,61,69,69,48,80,74,77,67,75,80,76,74,75,74,76,68,83,59,62,71,77,53,44,62,58,52,52,52,51,53,51,51,52,51,52,52,52,51,52,55,49,46,70,72,66,53,78,72,80,89,74,79,93,71,84,82,59,70,73,61,53,56,53,51,59,65,58,30,70,65,52,51,48,51,53,50,50,53,50,48,52,52,52,50,56,49,43,46,63,65,50,49,50,54,62,59,58,73,63,67,69,79,77,128

Nearest PDB structures (foldseek):
  8z6g-assembly3_E  TM=6.218E-01  e=2.281E+00  Pseudomonas aeruginosa

pLDDT: mean 73.01, std 14.67, range [43.38, 93.88]

Radius of gyration: 43.9 Å; Cα contacts (8 Å, |Δi|>4): 30; chains: 1; bounding box: 81×40×111 Å

Mean predicted aligned error: 20.38 Å

Sequence (167 aa):
MLKDEQIFDILDGTATEAILQLHACEMKRSENYRAYFMEMKALHLDMLNMPLEKPSASFTESVMAAVPVSQPVVVVVRRKSWAARLPQVILGVLALVIITIIALAMIYAPGNSVNNIVAVPRMQELRDFLTGDFIRIVALLNLIVLLAVFDKKVLKPYFNERKVTLG

Secondary structure (DSSP, 8-state):
---HHHHHHHHHT---HHHHHHHHHHHHH-HHHHHHHHHHHHHHHHHHTS-PPPPPHHHHHHHHHHS--------------GGGTHHHHHHHHHHHHHHHHHHHHHHHS-----------HHHHHHHHHTSHHHHHHHHHHHHHHHHHHHIIIIIHHHHHTT-----